Protein AF-A0A7U6Y358-F1 (afdb_monomer_lite)

pLDDT: mean 80.46, std 16.99, range [38.81, 97.94]

Radius of gyration: 21.99 Å; chains: 1; bounding box: 56×36×68 Å

Secondary structure (DSSP, 8-state):
----HHHHHHHHHHHHHHHHHHHHHHHHTT-SPPPSTT-BSSPPTTT-EEEEETT--SSTT-EEEEEETTEEEEEEEEETTTEEEEEEEEEEEEE-TT-SEEEEEE---SS------S-SEEEEEETTEEEEEETTT--EEEEEE-TT----------

Sequence (158 aa):
MTDKRPAILAVVLVALGVFLAVSAKQLAYRYEPDPVGGFTRDVPKNLDGMWGEKGDCSSKSARTLDFMDGGFRWKKGGVSGGRDNYGLVRGLYKYDLGASRVFFKLNETSEDTVSHTEPEYDITIAGDTMVRRHVYDGFSEVFQRCRNQEPKREVPKW

Foldseek 3Di:
DDDCVVVVVVVVVVVVVVVVVVVVVVVVVVPPDQDPDQWAQADPPLQAAKWWAVLDDDDQQIWMWHDARQFIKTWGGDPPPRDIDIDTFGWIWHADDVRQKIFTAGDPPPDDPPPPPGGQWIWGGDPQKIWIAGPPPRDIGIIGHNPPDDGPHDDDDD

Structure (mmCIF, N/CA/C/O backbone):
data_AF-A0A7U6Y358-F1
#
_entry.id   AF-A0A7U6Y358-F1
#
loop_
_atom_site.group_PDB
_atom_site.id
_atom_site.type_symbol
_atom_site.label_atom_id
_atom_site.label_alt_id
_atom_site.label_comp_id
_atom_site.label_asym_id
_atom_site.label_entity_id
_atom_site.label_seq_id
_atom_site.pdbx_PDB_ins_code
_atom_site.Cartn_x
_atom_site.Cartn_y
_atom_site.Cartn_z
_atom_site.occupancy
_atom_site.B_iso_or_equiv
_atom_site.auth_seq_id
_atom_site.auth_comp_id
_atom_site.auth_asym_id
_atom_site.auth_atom_id
_atom_site.pdbx_PDB_model_num
ATOM 1 N N . MET A 1 1 ? 40.391 -15.404 54.470 1.00 58.66 1 MET A N 1
ATOM 2 C CA . MET A 1 1 ? 39.004 -15.585 53.990 1.00 58.66 1 MET A CA 1
ATOM 3 C C . MET A 1 1 ? 38.521 -14.250 53.453 1.00 58.66 1 MET A C 1
ATOM 5 O O . MET A 1 1 ? 38.234 -13.361 54.238 1.00 58.66 1 MET A O 1
ATOM 9 N N . THR A 1 2 ? 38.543 -14.060 52.137 1.00 60.28 2 THR A N 1
ATOM 10 C CA . THR A 1 2 ? 38.065 -12.832 51.487 1.00 60.28 2 THR A CA 1
ATOM 11 C C . THR A 1 2 ? 36.543 -12.876 51.402 1.00 60.28 2 THR A C 1
ATOM 13 O O . THR A 1 2 ? 35.984 -13.819 50.841 1.00 60.28 2 THR A O 1
ATOM 16 N N . ASP A 1 3 ? 35.878 -11.887 51.997 1.00 61.00 3 ASP A N 1
ATOM 17 C CA . ASP A 1 3 ? 34.423 -11.764 51.974 1.00 61.00 3 ASP A CA 1
ATOM 18 C C . ASP A 1 3 ? 33.950 -11.465 50.541 1.00 61.00 3 ASP A C 1
ATOM 20 O O . ASP A 1 3 ? 34.259 -10.422 49.967 1.00 61.00 3 ASP A O 1
ATOM 24 N N . LYS A 1 4 ? 33.246 -12.426 49.930 1.00 69.06 4 LYS A N 1
ATOM 25 C CA . LYS A 1 4 ? 32.747 -12.350 48.544 1.00 69.06 4 LYS A CA 1
ATOM 26 C C . LYS A 1 4 ? 31.371 -11.680 48.437 1.00 69.06 4 LYS A C 1
ATOM 28 O O . LYS A 1 4 ? 30.880 -11.483 47.326 1.00 69.06 4 LYS A O 1
ATOM 33 N N . ARG A 1 5 ? 30.743 -11.317 49.561 1.00 72.38 5 ARG A N 1
ATOM 34 C CA . ARG A 1 5 ? 29.411 -10.690 49.605 1.00 72.38 5 ARG A CA 1
ATOM 35 C C . ARG A 1 5 ? 29.284 -9.387 48.794 1.00 72.38 5 ARG A C 1
ATOM 37 O O . ARG A 1 5 ? 28.279 -9.269 48.093 1.00 72.38 5 ARG A O 1
ATOM 44 N N . PRO A 1 6 ? 30.255 -8.446 48.786 1.00 75.56 6 PRO A N 1
ATOM 45 C CA . PRO A 1 6 ? 30.098 -7.209 48.014 1.00 75.56 6 PRO A CA 1
ATOM 46 C C . PRO A 1 6 ? 30.138 -7.443 46.497 1.00 75.56 6 PRO A C 1
ATOM 48 O O . PRO A 1 6 ? 29.436 -6.764 45.750 1.00 75.56 6 PRO A O 1
ATOM 51 N N . ALA A 1 7 ? 30.895 -8.443 46.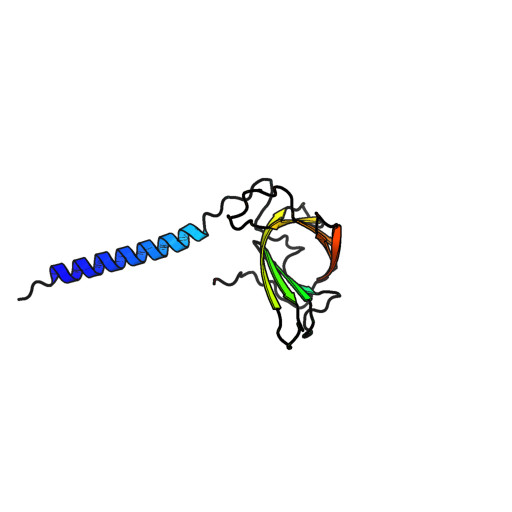033 1.00 72.69 7 ALA A N 1
ATOM 52 C CA . ALA A 1 7 ? 30.984 -8.770 44.611 1.00 72.69 7 ALA A CA 1
ATOM 53 C C . ALA A 1 7 ? 29.668 -9.355 44.068 1.00 72.69 7 ALA A C 1
ATOM 55 O O . ALA A 1 7 ? 29.251 -9.017 42.963 1.00 72.69 7 ALA A O 1
ATOM 56 N N . ILE A 1 8 ? 28.982 -10.188 44.857 1.00 75.50 8 ILE A N 1
ATOM 57 C CA . ILE A 1 8 ? 27.699 -10.790 44.462 1.00 75.50 8 ILE A CA 1
ATOM 58 C C . ILE A 1 8 ? 26.608 -9.717 44.358 1.00 75.50 8 ILE A C 1
ATOM 60 O O . ILE A 1 8 ? 25.854 -9.704 43.387 1.00 75.50 8 ILE A O 1
ATOM 64 N N . LEU A 1 9 ? 26.556 -8.780 45.311 1.00 79.81 9 LEU A N 1
ATOM 65 C CA . LEU A 1 9 ? 25.572 -7.695 45.300 1.00 79.81 9 LEU A CA 1
ATOM 66 C C . LEU A 1 9 ? 25.735 -6.788 44.067 1.00 79.81 9 LEU A C 1
ATOM 68 O O . LEU A 1 9 ? 24.747 -6.444 43.421 1.00 79.81 9 LEU A O 1
ATOM 72 N N . ALA A 1 10 ? 26.978 -6.454 43.705 1.00 78.31 10 ALA A N 1
ATOM 73 C CA . ALA A 1 10 ? 27.267 -5.643 42.525 1.00 78.31 10 ALA A CA 1
ATOM 74 C C . ALA A 1 10 ? 26.805 -6.325 41.225 1.00 78.31 10 ALA A C 1
ATOM 76 O O . ALA A 1 10 ? 26.183 -5.684 40.380 1.00 78.31 10 ALA A O 1
ATOM 77 N N . VAL A 1 11 ? 27.037 -7.635 41.084 1.00 79.56 11 VAL A N 1
ATOM 78 C CA . VAL A 1 11 ? 26.599 -8.403 39.905 1.00 79.56 11 VAL A CA 1
ATOM 79 C C . VAL A 1 11 ? 25.073 -8.441 39.796 1.00 79.56 11 VAL A C 1
ATOM 81 O O . VAL A 1 11 ? 24.536 -8.253 38.704 1.00 79.56 11 VAL A O 1
ATOM 84 N N . VAL A 1 12 ? 24.363 -8.621 40.915 1.00 82.56 12 VAL A N 1
ATOM 85 C CA . VAL A 1 12 ? 22.891 -8.631 40.931 1.00 82.56 12 VAL A CA 1
ATOM 86 C C . VAL A 1 12 ? 22.321 -7.273 40.518 1.00 82.56 12 VAL A C 1
ATOM 88 O O . VAL A 1 12 ? 21.408 -7.225 39.697 1.00 82.56 12 VAL A O 1
ATOM 91 N N . LEU A 1 13 ? 22.876 -6.169 41.025 1.00 83.25 13 LEU A N 1
ATOM 92 C CA . LEU A 1 13 ? 22.411 -4.822 40.679 1.00 83.25 13 LEU A CA 1
ATOM 93 C C . LEU A 1 13 ? 22.642 -4.488 39.199 1.00 83.25 13 LEU A C 1
ATOM 95 O O . LEU A 1 13 ? 21.760 -3.922 38.554 1.00 83.25 13 LEU A O 1
ATOM 99 N N . VAL A 1 14 ? 23.787 -4.890 38.637 1.00 82.31 14 VAL A N 1
ATOM 100 C CA . VAL A 1 14 ? 24.074 -4.716 37.204 1.00 82.31 14 VAL A CA 1
ATOM 101 C C . VAL A 1 14 ? 23.109 -5.541 36.351 1.00 82.31 14 VAL A C 1
ATOM 103 O O . VAL A 1 14 ? 22.535 -5.013 35.400 1.00 82.31 14 VAL A O 1
ATOM 106 N N . ALA A 1 15 ? 22.868 -6.806 36.708 1.00 77.38 15 ALA A N 1
ATOM 107 C CA . ALA A 1 15 ? 21.926 -7.660 35.985 1.00 77.38 15 ALA A CA 1
ATOM 108 C C . ALA A 1 15 ? 20.493 -7.098 36.017 1.00 77.38 15 ALA A C 1
ATOM 110 O O . ALA A 1 15 ? 19.814 -7.087 34.989 1.00 77.38 15 ALA A O 1
ATOM 111 N N . LEU A 1 16 ? 20.054 -6.570 37.165 1.00 81.75 16 LEU A N 1
ATOM 112 C CA . LEU A 1 16 ? 18.736 -5.949 37.309 1.00 81.75 16 LEU A CA 1
ATOM 113 C C . LEU A 1 16 ? 18.612 -4.672 36.462 1.00 81.75 16 LEU A C 1
ATOM 115 O O . LEU A 1 16 ? 17.601 -4.473 35.790 1.00 81.75 16 LEU A O 1
ATOM 119 N N . GLY A 1 17 ? 19.653 -3.832 36.445 1.00 77.38 17 GLY A N 1
ATOM 120 C CA . GLY A 1 17 ? 19.694 -2.618 35.627 1.00 77.38 17 GLY A CA 1
ATOM 121 C C . GLY A 1 17 ? 19.612 -2.915 34.127 1.00 77.38 17 GLY A C 1
ATOM 122 O O . GLY A 1 17 ? 18.845 -2.273 33.409 1.00 77.38 17 GLY A O 1
ATOM 123 N N . VAL A 1 18 ? 20.334 -3.938 33.657 1.00 74.62 18 VAL A N 1
ATOM 124 C CA . VAL A 1 18 ? 20.265 -4.393 32.257 1.00 74.62 18 VAL A CA 1
ATOM 125 C C . VAL A 1 18 ? 18.875 -4.941 31.930 1.00 74.62 18 VAL A C 1
ATOM 127 O O . VAL A 1 18 ? 18.305 -4.578 30.901 1.00 74.62 18 VAL A O 1
ATOM 130 N N . PHE A 1 19 ? 18.291 -5.757 32.810 1.00 72.00 19 PHE A N 1
ATOM 131 C CA . PHE A 1 19 ? 16.954 -6.319 32.605 1.00 72.00 19 PHE A CA 1
ATOM 132 C C . PHE A 1 19 ? 15.872 -5.230 32.508 1.00 72.00 19 PHE A C 1
ATOM 134 O O . PHE A 1 19 ? 15.015 -5.279 31.621 1.00 72.00 19 PHE A O 1
ATOM 141 N N . LEU A 1 20 ? 15.939 -4.207 33.366 1.00 69.75 20 LEU A N 1
ATOM 142 C CA . LEU A 1 20 ? 15.016 -3.069 33.337 1.00 69.75 20 LEU A CA 1
ATOM 143 C C . LEU A 1 20 ? 15.184 -2.222 32.068 1.00 69.75 20 LEU A C 1
ATOM 145 O O . LEU A 1 20 ? 14.187 -1.851 31.452 1.00 69.75 20 LEU A O 1
ATOM 149 N N . ALA A 1 21 ? 16.419 -1.970 31.624 1.00 64.00 21 ALA A N 1
ATOM 150 C CA . ALA A 1 21 ? 16.678 -1.216 30.397 1.00 64.00 21 ALA A CA 1
ATOM 151 C C . ALA A 1 21 ? 16.179 -1.946 29.136 1.00 64.00 21 ALA A C 1
ATOM 153 O O . ALA A 1 21 ? 15.623 -1.319 28.231 1.00 64.00 21 ALA A O 1
ATOM 154 N N . VAL A 1 22 ? 16.334 -3.273 29.078 1.00 60.12 22 VAL A N 1
ATOM 155 C CA . VAL A 1 22 ? 15.810 -4.098 27.976 1.00 60.12 22 VAL A CA 1
ATOM 156 C C . VAL A 1 22 ? 14.278 -4.122 27.993 1.00 60.12 22 VAL A C 1
ATOM 158 O O . VAL A 1 22 ? 13.649 -3.939 26.949 1.00 60.12 22 VAL A O 1
ATOM 161 N N . SER A 1 23 ? 13.672 -4.261 29.174 1.00 60.81 23 SER A N 1
ATOM 162 C CA . SER A 1 23 ? 12.212 -4.280 29.332 1.00 60.81 23 SER A CA 1
ATOM 163 C C . SER A 1 23 ? 11.572 -2.934 28.977 1.00 60.81 23 SER A C 1
ATOM 165 O O . SER A 1 23 ? 10.542 -2.900 28.306 1.00 60.81 23 SER A O 1
ATOM 167 N N . ALA A 1 24 ? 12.203 -1.816 29.348 1.00 58.91 24 ALA A N 1
ATOM 168 C CA . ALA A 1 24 ? 11.722 -0.475 29.016 1.00 58.91 24 ALA A CA 1
ATOM 169 C C . ALA A 1 24 ? 11.704 -0.219 27.499 1.00 58.91 24 ALA A C 1
ATOM 171 O O . ALA A 1 24 ? 10.739 0.342 26.982 1.00 58.91 24 ALA A O 1
ATOM 172 N N . LYS A 1 25 ? 12.723 -0.687 26.764 1.00 51.88 25 LYS A N 1
ATOM 173 C CA . LYS A 1 25 ? 12.755 -0.584 25.294 1.00 51.88 25 LYS A CA 1
ATOM 174 C C . LYS A 1 25 ? 11.670 -1.428 24.622 1.00 51.88 25 LYS A C 1
ATOM 176 O O . LYS A 1 25 ? 11.086 -0.987 23.636 1.00 51.88 25 LYS A O 1
ATOM 181 N N . GLN A 1 26 ? 11.365 -2.609 25.161 1.00 52.09 26 GLN A N 1
ATOM 182 C CA . GLN A 1 26 ? 10.266 -3.439 24.654 1.00 52.09 26 GLN A CA 1
ATOM 183 C C . GLN A 1 26 ? 8.882 -2.849 24.968 1.00 52.09 26 GLN A C 1
ATOM 185 O O . GLN A 1 26 ? 7.970 -2.974 24.153 1.00 52.09 26 GLN A O 1
ATOM 190 N N . LEU A 1 27 ? 8.723 -2.176 26.111 1.00 49.28 27 LEU A N 1
ATOM 191 C CA . LEU A 1 27 ? 7.484 -1.485 26.489 1.00 49.28 27 LEU A CA 1
ATOM 192 C C . LEU A 1 27 ? 7.244 -0.208 25.669 1.00 49.28 27 LEU A C 1
ATOM 194 O O . LEU A 1 27 ? 6.110 0.039 25.268 1.00 49.28 27 LEU A O 1
ATOM 198 N N . ALA A 1 28 ? 8.292 0.563 25.361 1.00 49.03 28 ALA A N 1
ATOM 199 C CA . ALA A 1 28 ? 8.179 1.792 24.570 1.00 49.03 28 ALA A CA 1
ATOM 200 C C . ALA A 1 28 ? 7.685 1.538 23.133 1.00 49.03 28 ALA A C 1
ATOM 202 O O . ALA A 1 28 ? 6.927 2.338 22.596 1.00 49.03 28 ALA A O 1
ATOM 203 N N . TYR A 1 29 ? 8.029 0.392 22.534 1.00 47.22 29 TYR A N 1
ATOM 204 C CA . TYR A 1 29 ? 7.515 -0.002 21.214 1.00 47.22 29 TYR A CA 1
ATOM 205 C C . TYR A 1 29 ? 6.007 -0.314 21.222 1.00 47.22 29 TYR A C 1
ATOM 207 O O . TYR A 1 29 ? 5.364 -0.328 20.177 1.00 47.22 29 TYR A O 1
ATOM 215 N N . ARG A 1 30 ? 5.426 -0.577 22.400 1.00 45.16 30 ARG A N 1
ATOM 216 C CA . ARG A 1 30 ? 4.024 -0.988 22.556 1.00 45.16 30 ARG A CA 1
ATOM 217 C C . ARG A 1 30 ? 3.077 0.159 22.913 1.00 45.16 30 ARG A C 1
ATOM 219 O O . ARG A 1 30 ? 1.882 -0.085 23.017 1.00 45.16 30 ARG A O 1
ATOM 226 N N . TYR A 1 31 ? 3.590 1.375 23.107 1.00 46.94 31 TYR A N 1
ATOM 227 C CA . TYR A 1 31 ? 2.812 2.539 23.551 1.00 46.94 31 TYR A CA 1
ATOM 228 C C . TYR A 1 31 ? 2.738 3.632 22.481 1.00 46.94 31 TYR A C 1
ATOM 230 O O . TYR A 1 31 ? 2.849 4.822 22.753 1.00 46.94 31 TYR A O 1
ATOM 238 N N . GLU A 1 32 ? 2.566 3.227 21.230 1.00 58.78 32 GLU A N 1
ATOM 239 C CA . GLU A 1 32 ? 2.181 4.155 20.178 1.00 58.78 32 GLU A CA 1
ATOM 240 C C . GLU A 1 32 ? 0.644 4.288 20.274 1.00 58.78 32 GLU A C 1
ATOM 242 O O . GLU A 1 32 ? -0.035 3.256 20.200 1.00 58.78 32 GLU A O 1
ATOM 247 N N . PRO A 1 33 ? 0.101 5.495 20.541 1.00 60.78 33 PRO A N 1
ATOM 248 C CA . PRO A 1 33 ? -1.288 5.696 20.962 1.00 60.78 33 PRO A CA 1
ATOM 249 C C . PRO A 1 33 ? -2.280 5.024 20.012 1.00 60.78 33 PRO A C 1
ATOM 251 O O . PRO A 1 33 ? -2.003 4.873 18.818 1.00 60.78 33 PRO A O 1
ATOM 254 N N . ASP A 1 34 ? -3.428 4.604 20.549 1.00 62.38 34 ASP A N 1
ATOM 255 C CA . ASP A 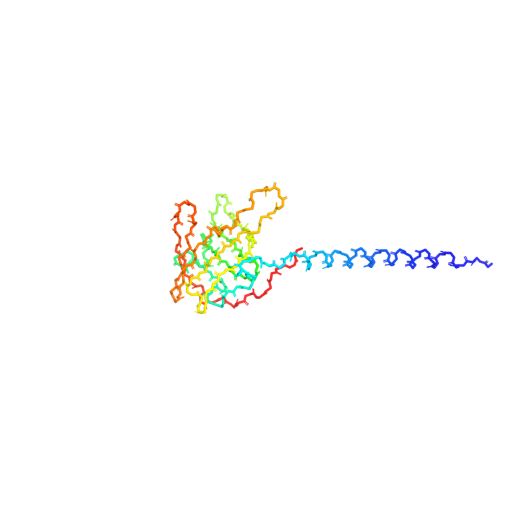1 34 ? -4.472 3.988 19.736 1.00 62.38 34 ASP A CA 1
ATOM 256 C C . ASP A 1 34 ? -4.862 4.920 18.577 1.00 62.38 34 ASP A C 1
ATOM 258 O O . ASP A 1 34 ? -4.974 6.139 18.764 1.00 62.38 34 ASP A O 1
ATOM 262 N N . PRO A 1 35 ? -5.044 4.373 17.365 1.00 65.12 35 PRO A N 1
ATOM 263 C CA . PRO A 1 35 ? -5.323 5.178 16.190 1.00 65.12 35 PRO A CA 1
ATOM 264 C C . PRO A 1 35 ? -6.637 5.957 16.354 1.00 65.12 35 PRO A C 1
ATOM 266 O O . PRO A 1 35 ? -7.697 5.408 16.654 1.00 65.12 35 PRO A O 1
ATOM 269 N N . VAL A 1 36 ? -6.566 7.272 16.155 1.00 70.00 36 VAL A N 1
ATOM 270 C CA . VAL A 1 36 ? -7.704 8.190 16.307 1.00 70.00 36 VAL A CA 1
ATOM 271 C C . VAL A 1 36 ? -8.608 8.127 15.064 1.00 70.00 36 VAL A C 1
ATOM 273 O O . VAL A 1 36 ? -8.127 7.991 13.942 1.00 70.00 36 VAL A O 1
ATOM 276 N N . GLY A 1 37 ? -9.929 8.275 15.226 1.00 74.50 37 GLY A N 1
ATOM 277 C CA . GLY A 1 37 ? -10.834 8.613 14.110 1.00 74.50 37 GLY A CA 1
ATOM 278 C C . GLY A 1 37 ? -11.266 7.461 13.186 1.00 74.50 37 GLY A C 1
ATOM 279 O O . GLY A 1 37 ? -11.591 7.695 12.013 1.00 74.50 37 GLY A O 1
ATOM 280 N N . GLY A 1 38 ? -11.299 6.226 13.699 1.00 85.31 38 GLY A N 1
ATOM 281 C CA . GLY A 1 38 ? -11.711 5.038 12.935 1.00 85.31 38 GLY A CA 1
ATOM 282 C C . GLY A 1 38 ? -10.629 4.502 11.996 1.00 85.31 38 GLY A C 1
ATOM 283 O O . GLY A 1 38 ? -10.941 3.763 11.066 1.00 85.31 38 GLY A O 1
ATOM 284 N N . PHE A 1 39 ? -9.380 4.907 12.222 1.00 91.12 39 PHE A N 1
ATOM 285 C CA . PHE A 1 39 ? -8.213 4.277 11.628 1.00 91.12 39 PHE A CA 1
ATOM 286 C C . PHE A 1 39 ? -7.793 3.050 12.451 1.00 91.12 39 PHE A C 1
ATOM 288 O O . PHE A 1 39 ? -8.064 2.969 13.645 1.00 91.12 39 PHE A O 1
ATOM 295 N N . THR A 1 40 ? -7.121 2.100 11.816 1.00 91.50 40 THR A N 1
ATOM 296 C CA . THR A 1 40 ? -6.565 0.885 12.414 1.00 91.50 40 THR A CA 1
ATOM 297 C C . THR A 1 40 ? -5.170 0.622 11.851 1.00 91.50 40 THR A C 1
ATOM 299 O O . THR A 1 40 ? -4.824 1.106 10.774 1.00 91.50 40 THR A O 1
ATOM 302 N N . ARG A 1 41 ? -4.349 -0.142 12.572 1.00 91.38 41 ARG A N 1
ATOM 303 C CA . ARG A 1 41 ? -3.084 -0.664 12.031 1.00 91.38 41 ARG A CA 1
ATOM 304 C C . ARG A 1 41 ? -3.307 -1.888 11.147 1.00 91.38 41 ARG A C 1
ATOM 306 O O . ARG A 1 41 ? -2.436 -2.192 10.342 1.00 91.38 41 ARG A O 1
ATOM 313 N N . ASP A 1 42 ? -4.447 -2.553 11.278 1.00 93.19 42 ASP A N 1
ATOM 314 C CA . ASP A 1 42 ? -4.717 -3.799 10.570 1.00 93.19 42 ASP A CA 1
ATOM 315 C C . ASP A 1 42 ? -4.879 -3.541 9.069 1.00 93.19 42 ASP A C 1
ATOM 317 O O . ASP A 1 42 ? -5.670 -2.688 8.650 1.00 93.19 42 ASP A O 1
ATOM 321 N N . VAL A 1 43 ? -4.144 -4.285 8.245 1.00 95.00 43 VAL A N 1
ATOM 322 C CA . VAL A 1 43 ? -4.327 -4.238 6.796 1.00 95.00 43 VAL A CA 1
ATOM 323 C C . VAL A 1 43 ? -5.620 -4.978 6.429 1.00 95.00 43 VAL A C 1
ATOM 325 O O . VAL A 1 43 ? -5.875 -6.090 6.907 1.00 95.00 43 VAL A O 1
ATOM 328 N N . PRO A 1 44 ? -6.476 -4.424 5.552 1.00 95.38 44 PRO A N 1
ATOM 329 C CA . PRO A 1 44 ? -7.626 -5.178 5.084 1.00 95.38 44 PRO A CA 1
ATOM 330 C C . PRO A 1 44 ? -7.169 -6.373 4.241 1.00 95.38 44 PRO A C 1
ATOM 332 O O . PRO A 1 44 ? -6.300 -6.245 3.380 1.00 95.38 44 PRO A O 1
ATOM 335 N N . LYS A 1 45 ? -7.817 -7.533 4.416 1.00 93.12 45 LYS A N 1
ATOM 336 C CA . LYS A 1 45 ? -7.468 -8.787 3.710 1.00 93.12 45 LYS A CA 1
ATOM 337 C C . LYS A 1 45 ? -7.384 -8.639 2.186 1.00 93.12 45 LYS A C 1
ATOM 339 O O . LYS A 1 45 ? -6.560 -9.279 1.546 1.00 93.12 45 LYS A O 1
ATOM 344 N N . ASN A 1 46 ? -8.231 -7.787 1.609 1.00 93.19 46 ASN A N 1
ATOM 345 C CA . ASN A 1 46 ? -8.273 -7.540 0.167 1.00 93.19 46 ASN A CA 1
ATOM 346 C C . ASN A 1 46 ? -7.145 -6.627 -0.331 1.00 93.19 46 ASN A C 1
ATOM 348 O O . ASN A 1 46 ? -6.974 -6.515 -1.542 1.00 93.19 46 ASN A O 1
ATOM 352 N N . LEU A 1 47 ? -6.372 -6.012 0.567 1.00 95.75 47 LEU A N 1
ATOM 353 C CA . LEU A 1 47 ? -5.176 -5.219 0.272 1.00 95.75 47 LEU A CA 1
ATOM 354 C C . LEU A 1 47 ? -3.883 -5.946 0.661 1.00 95.75 47 LEU A C 1
ATOM 356 O O . LEU A 1 47 ? -2.869 -5.731 0.008 1.00 95.75 47 LEU A O 1
ATOM 360 N N . ASP A 1 48 ? -3.935 -6.818 1.671 1.00 95.12 48 ASP A N 1
ATOM 361 C CA . ASP A 1 48 ? -2.788 -7.570 2.193 1.00 95.12 48 ASP A CA 1
ATOM 362 C C . ASP A 1 48 ? -1.982 -8.267 1.082 1.00 95.12 48 ASP A C 1
ATOM 364 O O . ASP A 1 48 ? -2.549 -8.903 0.179 1.00 95.12 48 ASP A O 1
ATOM 368 N N . GLY A 1 49 ? -0.658 -8.137 1.160 1.00 94.19 49 GLY A N 1
ATOM 369 C CA . GLY A 1 49 ? 0.311 -8.740 0.253 1.00 94.19 49 GLY A CA 1
ATOM 370 C C . GLY A 1 49 ? 0.857 -7.813 -0.835 1.00 94.19 49 GLY A C 1
ATOM 371 O O . GLY A 1 49 ? 0.752 -6.584 -0.788 1.00 94.19 49 GLY A O 1
ATOM 372 N N . MET A 1 50 ? 1.488 -8.442 -1.829 1.00 95.62 50 MET A N 1
ATOM 373 C CA . MET A 1 50 ? 2.290 -7.764 -2.843 1.00 95.62 50 MET A CA 1
ATOM 374 C C . MET A 1 50 ? 1.492 -7.411 -4.102 1.00 95.62 50 MET A C 1
ATOM 376 O O . MET A 1 50 ? 0.736 -8.217 -4.649 1.00 95.62 50 MET A O 1
ATOM 380 N N . TRP A 1 51 ? 1.755 -6.212 -4.604 1.00 96.62 51 TRP A N 1
ATOM 381 C CA . TRP A 1 51 ? 1.181 -5.614 -5.796 1.00 96.62 51 TRP A CA 1
ATOM 382 C C . TRP A 1 51 ? 2.301 -5.101 -6.694 1.00 96.62 51 TRP A C 1
ATOM 384 O O . TRP A 1 51 ? 3.182 -4.374 -6.236 1.00 96.62 51 TRP A O 1
ATOM 394 N N . GLY A 1 52 ? 2.269 -5.470 -7.969 1.00 96.12 52 GLY A N 1
ATOM 395 C CA . GLY A 1 52 ? 3.248 -5.073 -8.976 1.00 96.12 52 GLY A CA 1
ATOM 396 C C . GLY A 1 52 ? 2.655 -4.089 -9.975 1.00 96.12 52 GLY A C 1
ATOM 397 O O . GLY A 1 52 ? 1.496 -4.212 -10.383 1.00 96.12 52 GLY A O 1
ATOM 398 N N . GLU A 1 53 ? 3.436 -3.100 -10.390 1.00 94.38 53 GLU A N 1
ATOM 399 C CA . GLU A 1 53 ? 3.046 -2.211 -11.481 1.00 94.38 53 GLU A CA 1
ATOM 400 C C . GLU A 1 53 ? 2.840 -3.033 -12.762 1.00 94.38 53 GLU A C 1
ATOM 402 O O . GLU A 1 53 ? 3.711 -3.805 -13.161 1.00 94.38 53 GLU A O 1
ATOM 407 N N . LYS A 1 54 ? 1.659 -2.911 -13.388 1.00 87.75 54 LYS A N 1
ATOM 408 C CA . LYS A 1 54 ? 1.245 -3.737 -14.546 1.00 87.75 54 LYS A CA 1
ATOM 409 C C . LYS A 1 54 ? 1.333 -5.259 -14.300 1.00 87.75 54 LYS A C 1
ATOM 411 O O . LYS A 1 54 ? 1.464 -6.021 -15.252 1.00 87.75 54 LYS A O 1
ATOM 416 N N . GLY A 1 55 ? 1.292 -5.690 -13.036 1.00 88.56 55 GLY A N 1
ATOM 417 C CA . GLY A 1 55 ? 1.408 -7.100 -12.646 1.00 88.56 55 GLY A CA 1
ATOM 418 C C . GLY A 1 55 ? 2.828 -7.655 -12.651 1.00 88.56 55 GLY A C 1
ATOM 419 O O . GLY A 1 55 ? 3.013 -8.844 -12.401 1.00 88.56 55 GLY A O 1
ATOM 420 N N . ASP A 1 56 ? 3.839 -6.820 -12.894 1.00 90.69 56 ASP A N 1
ATOM 421 C CA . ASP A 1 56 ? 5.230 -7.239 -12.807 1.00 90.69 56 ASP A CA 1
ATOM 422 C C . ASP A 1 56 ? 5.724 -7.196 -11.358 1.00 90.69 56 ASP A C 1
ATOM 424 O O . ASP A 1 56 ? 5.869 -6.136 -10.747 1.00 90.69 56 ASP A O 1
ATOM 428 N N . CYS A 1 57 ? 5.985 -8.382 -10.813 1.00 90.00 57 CYS A N 1
ATOM 429 C CA . CYS A 1 57 ? 6.389 -8.576 -9.423 1.00 90.00 57 CYS A CA 1
ATOM 430 C C . CYS A 1 57 ? 7.827 -9.087 -9.279 1.00 90.00 57 CYS A C 1
ATOM 432 O O . CYS A 1 57 ? 8.353 -9.147 -8.169 1.00 90.00 57 CYS A O 1
ATOM 434 N N . SER A 1 58 ? 8.454 -9.512 -10.377 1.00 87.50 58 SER A N 1
ATOM 435 C CA . SER A 1 58 ? 9.701 -10.285 -10.335 1.00 87.50 58 SER A CA 1
ATOM 436 C C . SER A 1 58 ? 10.811 -9.716 -11.201 1.00 87.50 58 SER A C 1
A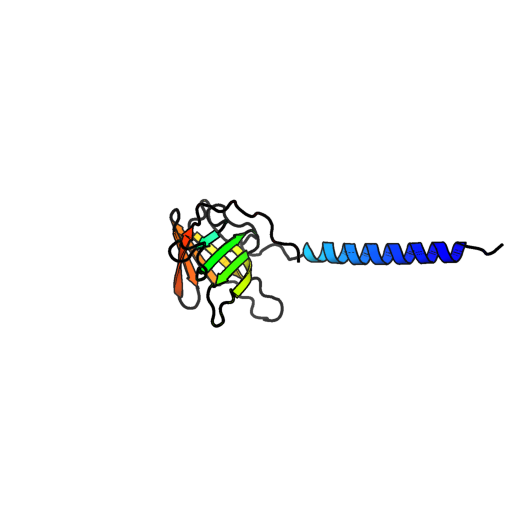TOM 438 O O . SER A 1 58 ? 11.965 -10.109 -11.018 1.00 87.50 58 SER A O 1
ATOM 440 N N . SER A 1 59 ? 10.513 -8.827 -12.154 1.00 85.62 59 SER A N 1
ATOM 441 C CA . SER A 1 59 ? 11.577 -8.258 -12.974 1.00 85.62 59 SER A CA 1
ATOM 442 C C . SER A 1 59 ? 12.538 -7.408 -12.138 1.00 85.62 59 SER A C 1
ATOM 444 O O . SER A 1 59 ? 12.210 -6.878 -11.072 1.00 85.62 59 SER A O 1
ATOM 446 N N . LYS A 1 60 ? 13.758 -7.236 -12.652 1.00 83.44 60 LYS A N 1
ATOM 447 C CA . LYS A 1 60 ? 14.760 -6.354 -12.036 1.00 83.44 60 LYS A CA 1
ATOM 448 C C . LYS A 1 60 ? 14.334 -4.886 -12.026 1.00 83.44 60 LYS A C 1
ATOM 450 O O . LYS A 1 60 ? 14.866 -4.122 -11.239 1.00 83.44 60 LYS A O 1
ATOM 455 N N . SER A 1 61 ? 13.402 -4.495 -12.891 1.00 86.12 61 SER A N 1
ATOM 456 C CA . SER A 1 61 ? 12.829 -3.149 -12.965 1.00 86.12 61 SER A CA 1
ATOM 457 C C . SER A 1 61 ? 11.469 -3.041 -12.275 1.00 86.12 61 SER A C 1
ATOM 459 O O . SER A 1 61 ? 10.849 -1.982 -12.330 1.00 86.12 61 SER A O 1
ATOM 461 N N . ALA A 1 62 ? 10.988 -4.119 -11.648 1.00 89.19 62 ALA A N 1
ATOM 462 C CA . ALA A 1 62 ? 9.656 -4.158 -11.072 1.00 89.19 62 ALA A CA 1
ATOM 463 C C . ALA A 1 62 ? 9.509 -3.092 -9.983 1.00 89.19 62 ALA A C 1
ATOM 465 O O . ALA A 1 62 ? 10.370 -2.932 -9.104 1.00 89.19 62 ALA A O 1
ATOM 466 N N . ARG A 1 63 ? 8.388 -2.374 -10.044 1.00 94.25 63 ARG A N 1
ATOM 467 C CA . ARG A 1 63 ? 7.942 -1.492 -8.975 1.00 94.25 63 ARG A CA 1
ATOM 468 C C . ARG A 1 63 ? 6.834 -2.196 -8.217 1.00 94.25 63 ARG A C 1
ATOM 470 O O . ARG A 1 63 ? 5.792 -2.500 -8.794 1.00 94.25 63 ARG A O 1
ATOM 477 N N . THR A 1 64 ? 7.069 -2.461 -6.938 1.00 95.31 64 THR A N 1
ATOM 478 C CA . THR A 1 64 ? 6.141 -3.239 -6.116 1.00 95.31 64 THR A CA 1
ATOM 479 C C . THR A 1 64 ? 5.792 -2.513 -4.829 1.00 95.31 64 THR A C 1
ATOM 481 O O . THR A 1 64 ? 6.627 -1.809 -4.255 1.00 95.31 64 THR A O 1
ATOM 484 N N . LEU A 1 65 ? 4.570 -2.736 -4.363 1.00 96.56 65 LEU A N 1
ATOM 485 C CA . LEU A 1 65 ? 4.075 -2.353 -3.047 1.00 96.56 65 LEU A CA 1
ATOM 486 C C . LEU A 1 65 ? 3.659 -3.622 -2.315 1.00 96.56 65 LEU A C 1
ATOM 488 O O . LEU A 1 65 ? 2.965 -4.452 -2.886 1.00 96.56 65 LEU A O 1
ATOM 492 N N . ASP A 1 66 ? 4.084 -3.786 -1.077 1.00 96.00 66 ASP A N 1
ATOM 493 C CA . ASP A 1 66 ? 3.760 -4.949 -0.257 1.00 96.00 66 ASP A CA 1
ATOM 494 C C . ASP A 1 66 ? 3.129 -4.456 1.041 1.00 96.00 66 ASP A C 1
ATOM 496 O O . ASP A 1 66 ? 3.825 -3.879 1.879 1.00 96.00 66 ASP A O 1
ATOM 500 N N . PHE A 1 67 ? 1.806 -4.581 1.139 1.00 96.19 67 PHE A N 1
ATOM 501 C CA . PHE A 1 67 ? 1.005 -4.060 2.246 1.00 96.19 67 PHE A CA 1
ATOM 502 C C . PHE A 1 67 ? 0.937 -5.075 3.385 1.00 96.19 67 PHE A C 1
ATOM 504 O O . PHE A 1 67 ? 0.770 -6.266 3.143 1.00 96.19 67 PHE A O 1
ATOM 511 N N . MET A 1 68 ? 1.058 -4.584 4.617 1.00 95.12 68 MET A N 1
ATOM 512 C CA . MET A 1 68 ? 1.017 -5.359 5.857 1.00 95.12 68 MET A CA 1
ATOM 513 C C . MET A 1 68 ? 0.475 -4.495 6.997 1.00 95.12 68 MET A C 1
ATOM 515 O O . MET A 1 68 ? 0.268 -3.292 6.838 1.00 95.12 68 MET A O 1
ATOM 519 N N . ASP A 1 69 ? 0.275 -5.088 8.168 1.00 94.00 69 ASP A N 1
ATOM 520 C CA . ASP A 1 69 ? -0.150 -4.323 9.337 1.00 94.00 69 ASP A CA 1
ATOM 521 C C . ASP A 1 69 ? 0.834 -3.177 9.638 1.00 94.00 69 ASP A C 1
ATOM 523 O O . ASP A 1 69 ? 2.055 -3.355 9.692 1.00 94.00 69 ASP A O 1
ATOM 527 N N . GLY A 1 70 ? 0.286 -1.978 9.820 1.00 91.75 70 GLY A N 1
ATOM 528 C CA . GLY A 1 70 ? 1.027 -0.757 10.121 1.00 91.75 70 GLY A CA 1
ATOM 529 C C . GLY A 1 70 ? 1.735 -0.101 8.931 1.00 91.75 70 GLY A C 1
ATOM 530 O O . GLY A 1 70 ? 2.510 0.834 9.154 1.00 91.75 70 GLY A O 1
ATOM 531 N N . GLY A 1 71 ? 1.516 -0.548 7.685 1.00 94.62 71 GLY A N 1
ATOM 532 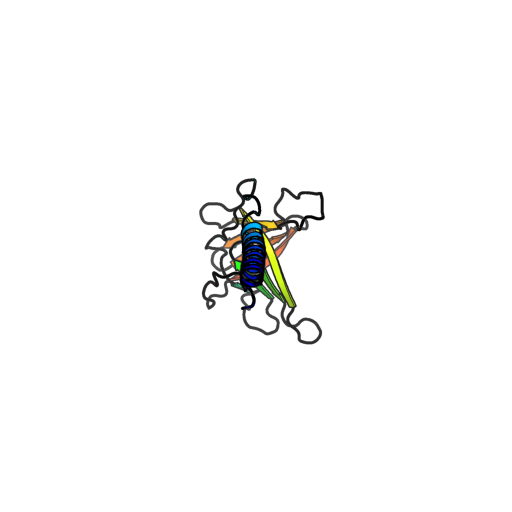C CA . GLY A 1 71 ? 2.053 0.141 6.511 1.00 94.62 71 GLY A CA 1
ATOM 533 C C . GLY A 1 71 ? 2.394 -0.735 5.306 1.00 94.62 71 GLY A C 1
ATOM 534 O O . GLY A 1 71 ? 1.880 -1.829 5.101 1.00 94.62 71 GLY A O 1
ATOM 535 N N . PHE A 1 72 ? 3.287 -0.249 4.451 1.00 95.50 72 PHE A N 1
ATOM 536 C CA . PHE A 1 72 ? 3.717 -1.013 3.283 1.00 95.50 72 PHE A CA 1
ATOM 537 C C . PHE A 1 72 ? 5.201 -0.844 2.990 1.00 95.50 72 PHE A C 1
ATOM 539 O O . PHE A 1 72 ? 5.808 0.204 3.222 1.00 95.50 72 PHE A O 1
ATOM 546 N N . ARG A 1 73 ? 5.796 -1.894 2.431 1.00 94.94 73 ARG A N 1
ATOM 547 C CA . ARG A 1 73 ? 7.124 -1.839 1.822 1.00 94.94 73 ARG A CA 1
ATOM 548 C C . ARG A 1 73 ? 6.975 -1.441 0.366 1.00 94.94 73 ARG A C 1
ATOM 550 O O . ARG A 1 73 ? 6.059 -1.900 -0.312 1.00 94.94 73 ARG A O 1
ATOM 557 N N . TRP A 1 74 ? 7.895 -0.636 -0.139 1.00 94.44 74 TRP A N 1
ATOM 558 C CA . TRP A 1 74 ? 7.987 -0.371 -1.567 1.00 94.44 74 TRP A CA 1
ATOM 559 C C . TRP A 1 74 ? 9.355 -0.770 -2.092 1.00 94.44 74 TRP A C 1
ATOM 561 O O . TRP A 1 74 ? 10.365 -0.672 -1.395 1.00 94.44 74 TRP A O 1
ATOM 571 N N . LYS A 1 75 ? 9.371 -1.209 -3.345 1.00 92.81 75 LYS A N 1
ATOM 572 C CA . LYS A 1 75 ? 10.579 -1.446 -4.126 1.00 92.81 75 LYS A CA 1
ATOM 573 C C . LYS A 1 75 ? 10.438 -0.727 -5.457 1.00 92.81 75 LYS A C 1
ATOM 575 O O . LYS A 1 75 ? 9.385 -0.782 -6.087 1.00 92.81 75 LYS A O 1
ATOM 580 N N . LYS A 1 76 ? 11.518 -0.095 -5.905 1.00 90.31 76 LYS A N 1
ATOM 581 C CA . LYS A 1 76 ? 11.688 0.393 -7.273 1.00 90.31 76 LYS A CA 1
ATOM 582 C C . LYS A 1 76 ? 12.959 -0.230 -7.832 1.00 90.31 76 LYS A C 1
ATOM 584 O O . LYS A 1 76 ? 14.060 0.131 -7.418 1.00 90.31 76 LYS A O 1
ATOM 589 N N . GLY A 1 77 ? 12.790 -1.207 -8.714 1.00 83.56 77 GLY A N 1
ATOM 590 C CA . GLY A 1 77 ? 13.902 -1.881 -9.368 1.00 83.56 77 GLY A CA 1
ATOM 591 C C . GLY A 1 77 ? 14.589 -1.018 -10.429 1.00 83.56 77 GLY A C 1
ATOM 592 O O . GLY A 1 77 ? 13.993 -0.081 -10.966 1.00 83.56 77 GLY A O 1
ATOM 593 N N . GLY A 1 78 ? 15.841 -1.347 -10.749 1.00 75.75 78 GLY A N 1
ATOM 594 C CA . GLY A 1 78 ? 16.539 -0.795 -11.916 1.00 75.75 78 GLY A CA 1
ATOM 595 C C . GLY A 1 78 ? 16.862 0.702 -11.842 1.00 75.75 78 GLY A C 1
ATOM 596 O O . GLY A 1 78 ? 16.933 1.362 -12.878 1.00 75.75 78 GLY A O 1
ATOM 597 N N . VAL A 1 79 ? 17.054 1.256 -10.641 1.00 71.56 79 VAL A N 1
ATOM 598 C CA . VAL A 1 79 ? 17.447 2.664 -10.481 1.00 71.56 79 VAL A CA 1
ATOM 599 C C . VAL A 1 79 ? 18.913 2.843 -10.909 1.00 71.56 79 VAL A C 1
ATOM 601 O O . VAL A 1 79 ? 19.725 1.927 -10.752 1.00 71.56 79 VAL A O 1
ATOM 604 N N . SER A 1 80 ? 19.240 4.000 -11.508 1.00 55.69 80 SER A N 1
ATOM 605 C CA . SER A 1 80 ? 20.550 4.328 -12.100 1.00 55.69 80 SER A CA 1
ATOM 606 C C . SER A 1 80 ? 21.730 3.756 -11.307 1.00 55.69 80 SER A C 1
ATOM 608 O O . SER A 1 80 ? 21.932 4.089 -10.140 1.00 55.69 80 SER A O 1
ATOM 610 N N . GLY A 1 81 ? 22.506 2.881 -11.954 1.00 67.62 81 GLY A N 1
ATOM 611 C CA . GLY A 1 81 ? 23.604 2.134 -11.328 1.00 67.62 81 GLY A CA 1
ATOM 612 C C . GLY A 1 81 ? 23.280 0.679 -10.967 1.00 67.62 81 GLY A C 1
ATOM 613 O O . GLY A 1 81 ? 24.099 0.029 -10.325 1.00 67.62 81 GLY A O 1
ATOM 614 N N . GLY A 1 82 ? 22.115 0.154 -11.370 1.00 65.81 82 GLY A N 1
ATOM 615 C CA . GLY A 1 82 ? 21.785 -1.274 -11.264 1.00 65.81 82 GLY A CA 1
ATOM 616 C C . GLY A 1 82 ? 21.433 -1.749 -9.853 1.00 65.81 82 GLY A C 1
ATOM 617 O O . GLY A 1 82 ? 21.452 -2.951 -9.597 1.00 65.81 82 GLY A O 1
ATOM 618 N N . ARG A 1 83 ? 21.127 -0.820 -8.940 1.00 76.25 83 ARG A N 1
ATOM 619 C CA . ARG A 1 83 ? 20.708 -1.125 -7.568 1.00 76.25 83 ARG A CA 1
ATOM 620 C C . ARG A 1 83 ? 19.203 -0.939 -7.420 1.00 76.25 83 ARG A C 1
ATOM 622 O O . ARG A 1 83 ? 18.624 0.003 -7.960 1.00 76.25 83 ARG A O 1
ATOM 629 N N . ASP A 1 84 ? 18.590 -1.846 -6.673 1.00 82.56 84 ASP A N 1
ATOM 630 C CA . ASP A 1 84 ? 17.188 -1.745 -6.291 1.00 82.56 84 ASP A CA 1
ATOM 631 C C . ASP A 1 84 ? 17.054 -0.753 -5.131 1.00 82.56 84 ASP A C 1
ATOM 633 O O . ASP A 1 84 ? 17.784 -0.848 -4.143 1.00 82.56 84 ASP A O 1
ATOM 637 N N . ASN A 1 85 ? 16.102 0.175 -5.234 1.00 87.50 85 ASN A N 1
ATOM 638 C CA . ASN A 1 85 ? 15.724 1.035 -4.117 1.00 87.50 85 ASN A CA 1
ATOM 639 C C . ASN A 1 85 ? 14.549 0.412 -3.373 1.00 87.50 85 ASN A C 1
ATOM 641 O O . ASN A 1 85 ? 13.612 -0.096 -3.993 1.00 87.50 85 ASN A O 1
ATOM 645 N N . TYR A 1 86 ? 14.587 0.486 -2.049 1.00 90.62 86 TYR A N 1
ATOM 646 C CA . TYR A 1 86 ? 13.535 -0.012 -1.180 1.00 90.62 86 TYR A CA 1
ATOM 647 C C . TYR A 1 86 ? 13.273 0.966 -0.041 1.00 90.62 86 TYR A C 1
ATOM 649 O O . TYR A 1 86 ? 14.146 1.741 0.348 1.00 90.62 86 TYR A O 1
ATOM 657 N N . GLY A 1 87 ? 12.073 0.899 0.518 1.00 90.44 87 GLY A N 1
ATOM 658 C CA . GLY A 1 87 ? 11.727 1.644 1.716 1.00 90.44 87 GLY A CA 1
ATOM 659 C C . GLY A 1 87 ? 10.532 1.043 2.436 1.00 90.44 87 GLY A C 1
ATOM 660 O O . GLY A 1 87 ? 9.823 0.183 1.907 1.00 90.44 87 GLY A O 1
ATOM 661 N N . LEU A 1 88 ? 10.333 1.501 3.666 1.00 91.62 88 LEU A N 1
ATOM 662 C CA . LEU A 1 88 ? 9.184 1.176 4.497 1.00 91.62 88 LEU A CA 1
ATOM 663 C C . LEU A 1 88 ? 8.398 2.458 4.736 1.00 91.62 88 LEU A C 1
ATOM 665 O O . LEU A 1 88 ? 8.968 3.467 5.145 1.00 91.62 88 LEU A O 1
ATOM 669 N N . VAL A 1 89 ? 7.098 2.394 4.499 1.00 92.31 89 VAL A N 1
ATOM 670 C CA . VAL A 1 89 ? 6.155 3.464 4.798 1.00 92.31 89 VAL A CA 1
ATOM 671 C C . VAL A 1 89 ? 5.286 2.983 5.943 1.00 92.31 89 VAL A C 1
ATOM 673 O O . VAL A 1 89 ? 4.643 1.944 5.820 1.00 92.31 89 VAL A O 1
ATOM 676 N N . ARG A 1 90 ? 5.294 3.715 7.058 1.00 91.25 90 ARG A N 1
ATOM 677 C CA . ARG A 1 90 ? 4.467 3.416 8.231 1.00 91.25 90 ARG A CA 1
ATOM 678 C C . ARG A 1 90 ? 3.212 4.265 8.217 1.00 91.25 90 ARG A C 1
ATOM 680 O O . ARG A 1 90 ? 3.268 5.435 7.840 1.00 91.25 90 ARG A O 1
ATOM 687 N N . GLY A 1 91 ? 2.105 3.683 8.647 1.00 91.56 91 GLY A N 1
ATOM 688 C CA . GLY A 1 91 ? 0.835 4.379 8.658 1.00 91.56 91 GLY A CA 1
ATOM 689 C C . GLY A 1 91 ? -0.322 3.555 9.191 1.00 91.56 91 GLY A C 1
ATOM 690 O O . GLY A 1 91 ? -0.145 2.491 9.784 1.00 91.56 91 GLY A O 1
ATOM 691 N N . LEU A 1 92 ? -1.517 4.079 8.959 1.00 92.75 92 LEU A N 1
ATOM 692 C CA . LEU A 1 92 ? -2.789 3.571 9.436 1.00 92.75 92 LEU A CA 1
ATOM 693 C C . LEU A 1 92 ? -3.781 3.455 8.277 1.00 92.75 92 LEU A C 1
ATOM 695 O O . LEU A 1 92 ? -3.741 4.224 7.320 1.00 92.75 92 LEU A O 1
ATOM 699 N N . TYR A 1 93 ? -4.719 2.527 8.401 1.00 94.81 93 TYR A N 1
ATOM 700 C CA . TYR A 1 93 ? -5.758 2.242 7.421 1.00 94.81 93 TYR A CA 1
ATOM 701 C C . TYR A 1 93 ? -7.131 2.636 7.944 1.00 94.81 93 TYR A C 1
ATOM 703 O O . TYR A 1 93 ? -7.419 2.482 9.124 1.00 94.81 93 TYR A O 1
ATOM 711 N N . LYS A 1 94 ? -8.023 3.069 7.061 1.00 95.12 94 LYS A N 1
ATOM 712 C CA . LYS A 1 94 ? -9.454 3.213 7.341 1.00 95.12 94 LYS A CA 1
ATOM 713 C C . LYS A 1 94 ? -10.245 2.688 6.154 1.00 95.12 94 LYS A C 1
ATOM 715 O O . LYS A 1 94 ? -10.024 3.126 5.031 1.00 95.12 94 LYS A O 1
ATOM 720 N N . TYR A 1 95 ? -11.148 1.746 6.387 1.00 95.56 95 TYR A N 1
ATOM 721 C CA . TYR A 1 95 ? -11.877 1.050 5.325 1.00 95.56 95 TYR A CA 1
ATOM 722 C C . TYR A 1 95 ? -13.243 0.557 5.809 1.00 95.56 95 TYR A C 1
ATOM 724 O O . TYR A 1 95 ? -13.498 0.464 7.010 1.00 95.56 95 TYR A O 1
ATOM 732 N N . ASP A 1 96 ? -14.124 0.260 4.859 1.00 88.25 96 ASP A N 1
ATOM 733 C CA . ASP A 1 96 ? -15.458 -0.289 5.084 1.00 88.25 96 ASP A CA 1
ATOM 734 C C . ASP A 1 96 ? -15.481 -1.829 5.062 1.00 88.25 96 ASP A C 1
ATOM 736 O O . ASP A 1 96 ? -14.485 -2.508 4.791 1.00 88.25 96 ASP A O 1
ATOM 740 N N . LEU A 1 97 ? -16.646 -2.407 5.368 1.00 80.94 97 LEU A N 1
ATOM 741 C CA . LEU A 1 97 ? -16.879 -3.846 5.246 1.00 80.94 97 LEU A CA 1
ATOM 742 C C . LEU A 1 97 ? -16.720 -4.270 3.779 1.00 80.94 97 LEU A C 1
ATOM 744 O O . LEU A 1 97 ? -17.495 -3.867 2.920 1.00 80.94 97 LEU A O 1
ATOM 748 N N . GLY A 1 98 ? -15.716 -5.105 3.505 1.00 83.50 98 GLY A N 1
ATOM 749 C CA . GLY A 1 98 ? -15.347 -5.532 2.150 1.00 83.50 98 GLY A CA 1
ATOM 750 C C . GLY A 1 98 ? -14.106 -4.825 1.602 1.00 83.50 98 GLY A C 1
ATOM 751 O O . GLY A 1 98 ? -13.464 -5.365 0.703 1.00 83.50 98 GLY A O 1
ATOM 752 N N . ALA A 1 99 ? -13.717 -3.689 2.191 1.00 89.44 99 ALA A N 1
ATOM 753 C CA . ALA A 1 99 ? -12.474 -2.974 1.921 1.00 89.44 99 ALA A CA 1
ATOM 754 C C . ALA A 1 99 ? -12.189 -2.749 0.425 1.00 89.44 99 ALA A C 1
ATOM 756 O O . ALA A 1 99 ? -11.046 -2.844 -0.022 1.00 89.44 99 ALA A O 1
ATOM 757 N N . SER A 1 100 ? -13.233 -2.462 -0.362 1.00 94.12 100 SER A N 1
ATOM 758 C CA . SER A 1 100 ? -13.072 -2.044 -1.761 1.00 94.12 100 SER A CA 1
ATOM 759 C C . SER A 1 100 ? -12.472 -0.645 -1.865 1.00 94.12 100 SER A C 1
ATOM 761 O O . SER A 1 100 ? -11.893 -0.305 -2.893 1.00 94.12 100 SER A O 1
ATOM 763 N N . ARG A 1 101 ? -12.598 0.160 -0.804 1.00 96.38 101 ARG A N 1
ATOM 764 C CA . ARG A 1 101 ? -11.969 1.472 -0.674 1.00 96.38 101 ARG A CA 1
ATOM 765 C C . ARG A 1 101 ? -11.255 1.570 0.671 1.00 96.38 101 ARG A C 1
ATOM 767 O O . ARG A 1 101 ? -11.832 1.267 1.712 1.00 96.38 101 ARG A O 1
ATOM 774 N N . VAL A 1 102 ? -9.998 1.991 0.640 1.00 97.06 102 VAL A N 1
ATOM 775 C CA . VAL A 1 102 ? -9.109 2.071 1.798 1.00 97.06 102 VAL A CA 1
ATOM 776 C C . VAL A 1 102 ? -8.431 3.430 1.795 1.00 97.06 102 VAL A C 1
ATOM 778 O O . VAL A 1 102 ? -7.743 3.792 0.847 1.00 97.06 102 VAL A O 1
ATOM 781 N N . PHE A 1 103 ? -8.585 4.172 2.880 1.00 96.44 103 PHE A N 1
ATOM 782 C CA . PHE A 1 103 ? -7.817 5.377 3.138 1.00 96.44 103 PHE A CA 1
ATOM 783 C C . PHE A 1 103 ? -6.560 5.004 3.913 1.00 96.44 103 PHE A C 1
ATOM 785 O O . PHE A 1 103 ? -6.647 4.303 4.923 1.00 96.44 103 PHE A O 1
ATOM 792 N N . PHE A 1 104 ? -5.405 5.465 3.449 1.00 95.50 104 PHE A N 1
ATOM 793 C CA . PHE A 1 104 ? -4.136 5.267 4.134 1.00 95.50 104 PHE A CA 1
ATOM 794 C C . PHE A 1 104 ? -3.604 6.602 4.630 1.00 95.50 104 PHE A C 1
ATOM 796 O O . PHE A 1 104 ? -3.529 7.560 3.860 1.00 95.50 104 PHE A O 1
ATOM 803 N N . LYS A 1 105 ? -3.248 6.622 5.912 1.00 92.62 105 LYS A N 1
ATOM 804 C CA . LYS A 1 105 ? -2.680 7.763 6.612 1.00 92.62 105 LYS A CA 1
ATOM 805 C C . LYS A 1 105 ? -1.232 7.474 7.021 1.00 92.62 105 LYS A C 1
ATOM 807 O O . LYS A 1 105 ? -0.995 6.421 7.601 1.00 92.62 105 LYS A O 1
ATOM 812 N N . LEU A 1 106 ? -0.280 8.367 6.784 1.00 90.25 106 LEU A N 1
ATOM 813 C CA . 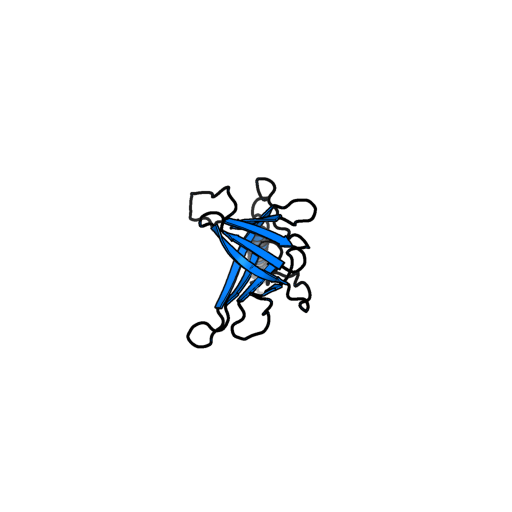LEU A 1 106 ? 1.108 8.239 7.217 1.00 90.25 106 LEU A CA 1
ATOM 814 C C . LEU A 1 106 ? 1.225 8.472 8.725 1.00 90.25 106 LEU A C 1
ATOM 816 O O . LEU A 1 106 ? 0.564 9.336 9.301 1.00 90.25 106 LEU A O 1
ATOM 820 N N . ASN A 1 107 ? 2.103 7.706 9.374 1.00 83.25 107 ASN A N 1
ATOM 821 C CA . ASN A 1 107 ? 2.529 8.045 10.727 1.00 83.25 107 ASN A CA 1
ATOM 822 C C . ASN A 1 107 ? 3.537 9.190 10.628 1.00 83.25 107 ASN A C 1
ATOM 824 O O . ASN A 1 107 ? 4.667 8.984 10.181 1.00 83.25 107 ASN A O 1
ATOM 828 N N . GLU A 1 108 ? 3.138 10.382 11.058 1.00 68.69 108 GLU A N 1
ATOM 829 C CA . GLU A 1 108 ? 4.047 11.515 11.208 1.00 68.69 108 GLU A CA 1
ATOM 830 C C . GLU A 1 108 ? 5.121 11.170 12.243 1.00 68.69 108 GLU A C 1
ATOM 832 O O . GLU A 1 108 ? 4.842 10.911 13.417 1.00 68.69 108 GLU A O 1
ATOM 837 N N . THR A 1 109 ? 6.380 11.152 11.813 1.00 59.56 109 THR A N 1
ATOM 838 C CA . THR A 1 109 ? 7.523 11.024 12.715 1.00 59.56 109 THR A CA 1
ATOM 839 C C . THR A 1 109 ? 7.775 12.370 13.387 1.00 59.56 109 THR A C 1
ATOM 841 O O . THR A 1 109 ? 8.640 13.113 12.954 1.00 59.56 109 THR A O 1
ATOM 844 N N . SER A 1 110 ? 6.963 12.690 14.395 1.00 48.50 110 SER A N 1
ATOM 845 C CA . SER A 1 110 ? 7.192 13.600 15.536 1.00 48.50 110 SER A CA 1
ATOM 846 C C . SER A 1 110 ? 7.865 14.982 15.371 1.00 48.50 110 SER A C 1
ATOM 848 O O . SER A 1 110 ? 8.064 15.630 16.394 1.00 48.50 110 SER A O 1
ATOM 850 N N . GLU A 1 111 ? 8.207 15.476 14.179 1.00 48.62 111 GLU A N 1
ATOM 851 C CA . GLU A 1 111 ? 8.874 16.784 14.016 1.00 48.62 111 GLU A CA 1
ATOM 852 C C . GLU A 1 111 ? 8.028 17.845 13.301 1.00 48.62 111 GLU A C 1
ATOM 854 O O . GLU A 1 111 ? 8.250 19.033 13.535 1.00 48.62 111 GLU A O 1
ATOM 859 N N . ASP A 1 112 ? 7.002 17.459 12.538 1.00 47.03 112 ASP A N 1
ATOM 860 C CA . ASP A 1 112 ? 6.059 18.417 11.959 1.00 47.03 112 ASP A CA 1
ATOM 861 C C . ASP A 1 112 ? 4.824 18.571 12.852 1.00 47.03 112 ASP A C 1
ATOM 863 O O . ASP A 1 112 ? 4.075 17.638 13.121 1.00 47.03 112 ASP A O 1
ATOM 867 N N . THR A 1 113 ? 4.622 19.792 13.344 1.00 45.66 113 THR A N 1
ATOM 868 C CA . THR A 1 113 ? 3.513 20.183 14.231 1.00 45.66 113 THR A CA 1
ATOM 869 C C . THR A 1 113 ? 2.174 20.325 13.507 1.00 45.66 113 THR A C 1
ATOM 871 O O . THR A 1 113 ? 1.160 20.647 14.132 1.00 45.66 113 THR A O 1
ATOM 874 N N . VAL A 1 114 ? 2.141 20.077 12.198 1.00 52.44 114 VAL A N 1
ATOM 875 C CA . VAL A 1 114 ? 0.914 20.085 11.408 1.00 52.44 114 VAL A CA 1
ATOM 876 C C . VAL A 1 114 ? 0.404 18.659 11.350 1.00 52.44 114 VAL A C 1
ATOM 878 O O . VAL A 1 114 ? 0.759 17.914 10.450 1.00 52.44 114 VAL A O 1
ATOM 881 N N . SER A 1 115 ? -0.431 18.287 12.322 1.00 55.44 115 SER A N 1
ATOM 882 C CA . SER A 1 115 ? -1.130 17.009 12.253 1.00 55.44 115 SER A CA 1
ATOM 883 C C . SER A 1 115 ? -2.069 17.016 11.052 1.00 55.44 115 SER A C 1
ATOM 885 O O . SER A 1 115 ? -3.155 17.607 11.095 1.00 55.44 115 SER A O 1
ATOM 887 N N . HIS A 1 116 ? -1.667 16.351 9.974 1.00 61.94 116 HIS A N 1
ATOM 888 C CA . HIS A 1 116 ? -2.546 16.045 8.865 1.00 61.94 116 HIS A CA 1
ATOM 889 C C . HIS A 1 116 ? -3.566 15.038 9.387 1.00 61.94 116 HIS A C 1
ATOM 891 O O . HIS A 1 116 ? -3.289 13.867 9.635 1.00 61.94 116 HIS A O 1
ATOM 897 N N . THR A 1 117 ? -4.777 15.512 9.668 1.00 71.69 117 THR A N 1
ATOM 898 C CA . THR A 1 117 ? -5.888 14.642 10.090 1.00 71.69 117 THR A CA 1
ATOM 899 C C . THR A 1 117 ? -6.451 13.827 8.925 1.00 71.69 117 THR A C 1
ATOM 901 O O . THR A 1 117 ? -7.130 12.824 9.147 1.00 71.69 117 THR A O 1
ATOM 904 N N . GLU A 1 118 ? -6.126 14.231 7.700 1.00 85.69 118 GLU A N 1
ATOM 905 C CA . GLU A 1 118 ? -6.577 13.638 6.450 1.00 85.69 118 GLU A CA 1
ATOM 906 C C . GLU A 1 118 ? -5.657 12.492 5.992 1.00 85.69 118 GLU A C 1
ATOM 908 O O . GLU A 1 118 ? -4.478 12.475 6.337 1.00 85.69 118 GLU A O 1
ATOM 913 N N . PRO A 1 119 ? -6.178 11.510 5.236 1.00 91.50 119 PRO A N 1
ATOM 914 C CA . PRO A 1 119 ? -5.356 10.472 4.622 1.00 91.50 119 PRO A CA 1
ATOM 915 C C . PRO A 1 119 ? -4.562 11.017 3.426 1.00 91.50 119 PRO A C 1
ATOM 917 O O . PRO A 1 119 ? -5.083 11.808 2.642 1.00 91.50 119 PRO A O 1
ATOM 920 N N . GLU A 1 120 ? -3.344 10.525 3.211 1.00 93.81 120 GLU A N 1
ATOM 921 C CA . GLU A 1 120 ? -2.522 10.885 2.049 1.00 93.81 120 GLU A CA 1
ATOM 922 C C . GLU A 1 120 ? -2.892 10.069 0.813 1.00 93.81 120 GLU A C 1
ATOM 924 O O . GLU A 1 120 ? -2.700 10.536 -0.311 1.00 93.81 120 GLU A O 1
ATOM 929 N N . TYR A 1 121 ? -3.437 8.861 0.992 1.00 96.12 121 TYR A N 1
ATOM 930 C CA . TYR A 1 121 ? -3.842 8.013 -0.129 1.00 96.12 121 TYR A CA 1
ATOM 931 C C . TYR A 1 121 ? -5.277 7.499 -0.008 1.00 96.12 121 TYR A C 1
ATOM 933 O O . TYR A 1 121 ? -5.719 7.056 1.051 1.00 96.12 121 TYR A O 1
ATOM 941 N N . ASP A 1 122 ? -5.963 7.487 -1.149 1.00 97.25 122 ASP A N 1
ATOM 942 C CA . ASP A 1 122 ? -7.217 6.779 -1.399 1.00 97.25 122 ASP A CA 1
ATOM 943 C C . ASP A 1 122 ? -6.920 5.580 -2.310 1.00 97.25 122 ASP A C 1
ATOM 945 O O . ASP A 1 122 ? -6.438 5.730 -3.437 1.00 97.25 122 ASP A O 1
ATOM 949 N N . ILE A 1 123 ? -7.144 4.376 -1.798 1.00 97.94 123 ILE A N 1
ATOM 950 C CA . ILE A 1 123 ? -6.812 3.114 -2.450 1.00 97.94 123 ILE A CA 1
ATOM 951 C C . ILE A 1 123 ? -8.114 2.392 -2.778 1.00 97.94 123 ILE A C 1
ATOM 953 O O . ILE A 1 123 ? -8.865 2.005 -1.889 1.00 97.94 123 ILE A O 1
ATOM 957 N N . THR A 1 124 ? -8.375 2.174 -4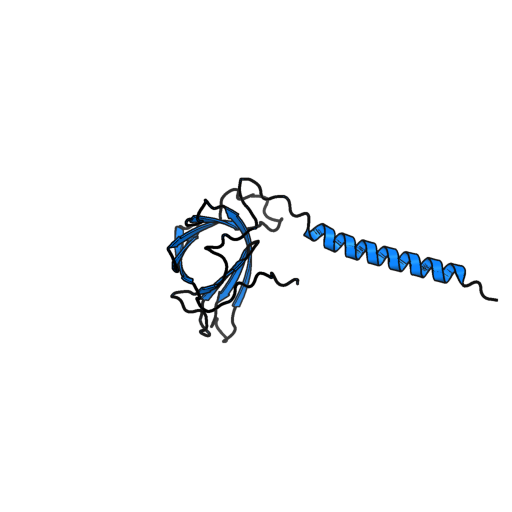.062 1.00 97.75 124 THR A N 1
ATOM 958 C CA . THR A 1 124 ? -9.533 1.413 -4.543 1.00 97.75 124 THR A CA 1
ATOM 959 C C . THR A 1 124 ? -9.093 0.048 -5.053 1.00 97.75 124 THR A C 1
ATOM 961 O O . THR A 1 124 ? -8.118 -0.054 -5.798 1.00 97.75 124 THR A O 1
ATOM 964 N N . ILE A 1 125 ? -9.821 -1.001 -4.680 1.00 96.56 125 ILE A N 1
ATOM 965 C CA . ILE A 1 125 ? -9.513 -2.395 -5.004 1.00 96.56 125 ILE A CA 1
ATOM 966 C C . ILE A 1 125 ? -10.692 -3.002 -5.762 1.00 96.56 125 ILE A C 1
ATOM 968 O O . ILE A 1 125 ? -11.825 -3.002 -5.283 1.00 96.56 125 ILE A O 1
ATOM 972 N N . ALA A 1 126 ? -10.409 -3.554 -6.940 1.00 95.44 126 ALA A N 1
ATOM 973 C CA . ALA A 1 126 ? -11.365 -4.260 -7.781 1.00 95.44 126 ALA A CA 1
ATOM 974 C C . ALA A 1 126 ? -10.747 -5.586 -8.251 1.00 95.44 126 ALA A C 1
ATOM 976 O O . ALA A 1 126 ? -9.986 -5.637 -9.222 1.00 95.44 126 ALA A O 1
ATOM 977 N N . GLY A 1 127 ? -11.055 -6.669 -7.531 1.00 93.56 127 GLY A N 1
ATOM 978 C CA . GLY A 1 127 ? -10.448 -7.981 -7.760 1.00 93.56 127 GLY A CA 1
ATOM 979 C C . GLY A 1 127 ? -8.929 -7.936 -7.568 1.00 93.56 127 GLY A C 1
ATOM 980 O O . GLY A 1 127 ? -8.446 -7.585 -6.495 1.00 93.56 127 GLY A O 1
ATOM 981 N N . ASP A 1 128 ? -8.184 -8.251 -8.628 1.00 95.25 128 ASP A N 1
ATOM 982 C CA . ASP A 1 128 ? -6.715 -8.230 -8.631 1.00 95.25 128 ASP A CA 1
ATOM 983 C C . ASP A 1 128 ? -6.118 -6.901 -9.095 1.00 95.25 128 ASP A C 1
ATOM 985 O O . ASP A 1 128 ? -4.913 -6.822 -9.319 1.00 95.25 128 ASP A O 1
ATOM 989 N N . THR A 1 129 ? -6.931 -5.860 -9.269 1.00 96.56 129 THR A N 1
ATOM 990 C CA . THR A 1 129 ? -6.455 -4.522 -9.636 1.00 96.56 129 THR A CA 1
ATOM 991 C C . THR A 1 129 ? -6.622 -3.571 -8.462 1.00 96.56 129 THR A C 1
ATOM 993 O O . THR A 1 129 ? -7.683 -3.513 -7.843 1.00 96.56 129 THR A O 1
ATOM 996 N N . MET A 1 130 ? -5.576 -2.801 -8.186 1.00 97.31 130 MET A N 1
ATOM 997 C CA . MET A 1 130 ? -5.571 -1.729 -7.202 1.00 97.31 130 MET A CA 1
ATOM 998 C C . MET A 1 130 ? -5.256 -0.410 -7.900 1.00 97.31 130 MET A C 1
ATOM 1000 O O . MET A 1 130 ? -4.302 -0.320 -8.674 1.00 97.31 130 MET A O 1
ATOM 1004 N N . VAL A 1 131 ? -6.025 0.625 -7.583 1.00 97.81 131 VAL A N 1
ATOM 1005 C CA . VAL A 1 131 ? -5.727 2.010 -7.944 1.00 97.81 131 VAL A CA 1
ATOM 1006 C C . VAL A 1 131 ? -5.391 2.761 -6.667 1.00 97.81 131 VAL A C 1
ATOM 1008 O O . VAL A 1 131 ? -6.229 2.867 -5.778 1.00 97.81 131 VAL A O 1
ATOM 1011 N N . ARG A 1 132 ? -4.168 3.277 -6.570 1.00 96.81 132 ARG A N 1
ATOM 1012 C CA . ARG A 1 132 ? -3.736 4.146 -5.476 1.00 96.81 132 ARG A CA 1
ATOM 1013 C C . ARG A 1 132 ? -3.707 5.578 -5.980 1.00 96.81 132 ARG A C 1
ATOM 1015 O O . ARG A 1 132 ? -2.952 5.880 -6.900 1.00 96.81 132 ARG A O 1
ATOM 1022 N N . ARG A 1 133 ? -4.495 6.450 -5.364 1.00 97.50 133 ARG A N 1
ATOM 1023 C CA . ARG A 1 133 ? -4.533 7.879 -5.657 1.00 97.50 133 ARG A CA 1
ATOM 1024 C C . ARG A 1 133 ? -3.985 8.660 -4.477 1.00 97.50 133 ARG A C 1
ATOM 1026 O O . ARG A 1 133 ? -4.417 8.443 -3.351 1.00 97.50 133 ARG A O 1
ATOM 1033 N N . HIS A 1 134 ? -3.060 9.571 -4.732 1.00 95.69 134 HIS A N 1
ATOM 1034 C CA . HIS A 1 134 ? -2.605 10.516 -3.725 1.00 95.69 134 HIS A CA 1
ATOM 1035 C C . HIS A 1 134 ? -3.616 11.670 -3.615 1.00 95.69 134 HIS A C 1
ATOM 1037 O O . HIS A 1 134 ? -4.097 12.197 -4.623 1.00 95.69 134 HIS A O 1
ATOM 1043 N N . VAL A 1 135 ? -4.030 11.990 -2.388 1.00 93.62 135 VAL A N 1
ATOM 1044 C CA . VAL A 1 135 ? -5.200 12.847 -2.127 1.00 93.62 135 VAL A CA 1
ATOM 1045 C C . VAL A 1 135 ? -4.929 14.301 -2.514 1.00 93.62 135 VAL A C 1
ATOM 1047 O O . VAL A 1 135 ? -5.809 14.950 -3.075 1.00 93.62 135 VAL A O 1
ATOM 1050 N N . TYR A 1 136 ? -3.706 14.789 -2.292 1.00 90.06 136 TYR A N 1
ATOM 1051 C CA . TYR A 1 136 ? -3.371 16.204 -2.469 1.00 90.06 136 TYR A CA 1
ATOM 1052 C C . TYR A 1 136 ? -3.127 16.625 -3.921 1.00 90.06 136 TYR A C 1
ATOM 1054 O O . TYR A 1 136 ? -3.544 17.707 -4.324 1.00 90.06 136 TYR A O 1
ATOM 1062 N N . ASP A 1 137 ? -2.466 15.788 -4.720 1.00 92.75 137 ASP A N 1
ATOM 1063 C CA . ASP A 1 137 ? -2.137 16.097 -6.123 1.00 92.75 137 ASP A CA 1
ATOM 1064 C C . ASP A 1 137 ? -3.030 15.351 -7.129 1.00 92.75 137 ASP A C 1
ATOM 1066 O O . ASP A 1 137 ? -3.008 15.638 -8.326 1.00 92.75 137 ASP A O 1
ATOM 1070 N N . GLY A 1 138 ? -3.836 14.393 -6.660 1.00 93.00 138 GLY A N 1
ATOM 1071 C CA . GLY A 1 138 ? -4.702 13.568 -7.493 1.00 93.00 138 GLY A CA 1
ATOM 1072 C C . GLY A 1 138 ? -3.966 12.549 -8.365 1.00 93.00 138 GLY A C 1
ATOM 1073 O O . GLY A 1 138 ? -4.622 11.863 -9.159 1.00 93.00 138 GLY A O 1
ATOM 1074 N N . PHE A 1 139 ? -2.643 12.416 -8.233 1.00 95.88 139 PHE A N 1
ATOM 1075 C CA . PHE A 1 139 ? -1.865 11.471 -9.023 1.00 95.88 139 PHE A CA 1
ATOM 1076 C C . PHE A 1 139 ? -2.306 10.043 -8.705 1.00 95.88 139 PHE A C 1
ATOM 1078 O O . PHE A 1 139 ? -2.468 9.669 -7.543 1.00 95.88 139 PHE A O 1
ATOM 1085 N N . SER A 1 140 ? -2.545 9.254 -9.752 1.00 96.75 140 SER A N 1
ATOM 1086 C CA . SER A 1 140 ? -3.104 7.909 -9.634 1.00 96.75 140 SER A CA 1
ATOM 1087 C C . SER A 1 140 ? -2.186 6.879 -10.267 1.00 96.75 140 SER A C 1
ATOM 1089 O O . SER A 1 140 ? -1.663 7.065 -11.364 1.00 96.75 140 SER A O 1
ATOM 1091 N N . GLU A 1 141 ? -2.035 5.760 -9.577 1.00 96.25 141 GLU A N 1
ATOM 1092 C CA . GLU A 1 141 ? -1.158 4.665 -9.956 1.00 96.25 141 GLU A CA 1
ATOM 1093 C C . GLU A 1 141 ? -1.932 3.357 -9.926 1.00 96.25 141 GLU A C 1
ATOM 1095 O O . GLU A 1 141 ? -2.709 3.104 -9.005 1.00 96.25 141 GLU A O 1
ATOM 1100 N N . VAL A 1 142 ? -1.699 2.509 -10.924 1.00 96.81 142 VAL A N 1
ATOM 1101 C CA . VAL A 1 142 ? -2.387 1.225 -11.052 1.00 96.81 142 VAL A CA 1
ATOM 1102 C C . VAL A 1 142 ? -1.404 0.094 -10.808 1.00 96.81 142 VAL A C 1
ATOM 1104 O O . VAL A 1 142 ? -0.335 0.030 -11.419 1.00 96.81 142 VAL A O 1
ATOM 1107 N N . PHE A 1 143 ? -1.796 -0.826 -9.939 1.00 97.19 143 PHE A N 1
ATOM 1108 C CA . PHE A 1 143 ? -1.050 -2.031 -9.623 1.00 97.19 143 PHE A CA 1
ATOM 1109 C C . PHE A 1 143 ? -1.949 -3.253 -9.785 1.00 97.19 143 PHE A C 1
ATOM 1111 O O . PHE A 1 143 ? -3.174 -3.162 -9.698 1.00 97.19 143 PHE A O 1
ATOM 1118 N N . GLN A 1 144 ? -1.333 -4.409 -10.007 1.00 97.06 144 GLN A N 1
ATOM 1119 C CA . GLN A 1 144 ? -2.024 -5.691 -10.029 1.00 97.06 144 GLN A CA 1
ATOM 1120 C C . GLN A 1 144 ? -1.446 -6.627 -8.973 1.00 97.06 144 GLN A C 1
ATOM 1122 O O . GLN A 1 144 ? -0.254 -6.577 -8.665 1.00 97.06 144 GLN A O 1
ATOM 1127 N N . ARG A 1 145 ? -2.302 -7.475 -8.409 1.00 95.38 145 ARG A N 1
ATOM 1128 C CA . ARG A 1 145 ? -1.945 -8.403 -7.338 1.00 95.38 145 ARG A CA 1
ATOM 1129 C C . ARG A 1 145 ? -0.954 -9.458 -7.829 1.00 95.38 145 ARG A C 1
ATOM 1131 O O . ARG A 1 145 ? -1.161 -10.111 -8.851 1.00 95.38 145 ARG A O 1
ATOM 1138 N N . CYS A 1 146 ? 0.094 -9.684 -7.048 1.00 92.94 146 CYS A N 1
ATOM 1139 C CA . CYS A 1 146 ? 1.074 -10.732 -7.295 1.00 92.94 146 CYS A CA 1
ATOM 1140 C C . CYS A 1 146 ? 0.539 -12.078 -6.781 1.00 92.94 146 CYS A C 1
ATOM 1142 O O . CYS A 1 146 ? 0.670 -12.397 -5.603 1.00 92.94 146 CYS A O 1
ATOM 1144 N N . ARG A 1 147 ? -0.063 -12.889 -7.661 1.00 80.31 147 ARG A N 1
ATOM 1145 C CA . ARG A 1 147 ? -0.787 -14.128 -7.291 1.00 80.31 147 ARG A CA 1
ATOM 1146 C C . ARG A 1 147 ? 0.069 -15.260 -6.683 1.00 80.31 147 ARG A C 1
ATOM 1148 O O . ARG A 1 147 ? -0.495 -16.210 -6.158 1.00 80.31 147 ARG A O 1
ATOM 1155 N N . ASN A 1 148 ? 1.400 -15.156 -6.719 1.00 67.56 148 ASN A N 1
ATOM 1156 C CA . ASN A 1 148 ? 2.335 -16.216 -6.298 1.00 67.56 148 ASN A CA 1
ATOM 1157 C C . ASN A 1 148 ? 3.158 -15.864 -5.040 1.00 67.56 148 ASN A C 1
ATOM 1159 O O . ASN A 1 148 ? 4.256 -16.387 -4.861 1.00 67.56 148 ASN A O 1
ATOM 1163 N N . GLN A 1 149 ? 2.687 -14.944 -4.196 1.00 58.44 149 GLN A N 1
ATOM 1164 C CA . GLN A 1 149 ? 3.355 -14.588 -2.938 1.00 58.44 149 GLN A CA 1
ATOM 1165 C C . GLN A 1 149 ? 2.473 -15.033 -1.764 1.00 58.44 149 GLN A C 1
ATOM 1167 O O . GLN A 1 149 ? 1.321 -14.614 -1.670 1.00 58.44 149 GLN A O 1
ATOM 1172 N N . GLU A 1 150 ? 2.997 -15.879 -0.874 1.00 53.56 150 GLU A N 1
ATOM 1173 C CA . GLU A 1 150 ? 2.339 -16.146 0.411 1.00 53.56 150 GLU A CA 1
ATOM 1174 C C . GLU A 1 150 ? 2.294 -14.851 1.248 1.00 53.56 150 GLU A C 1
ATOM 1176 O O . GLU A 1 150 ? 3.280 -14.103 1.245 1.00 53.56 150 GLU A O 1
ATOM 1181 N N . PRO A 1 151 ? 1.194 -14.564 1.975 1.00 52.31 151 PRO A N 1
ATOM 1182 C CA . PRO A 1 151 ? 1.100 -13.378 2.824 1.00 52.31 151 PRO A CA 1
ATOM 1183 C C . PRO A 1 151 ? 2.205 -13.386 3.886 1.00 52.31 151 PRO A C 1
ATOM 1185 O O . PRO A 1 151 ? 2.234 -14.247 4.769 1.00 52.31 151 PRO A O 1
ATOM 1188 N N . LYS A 1 152 ? 3.132 -12.424 3.823 1.00 54.59 152 LYS A N 1
ATOM 1189 C CA . LYS A 1 152 ? 4.184 -12.278 4.835 1.00 54.59 152 LYS A CA 1
ATOM 1190 C C . LYS A 1 152 ? 3.642 -11.464 6.006 1.00 54.59 152 LYS A C 1
ATOM 1192 O O . LYS A 1 152 ? 3.738 -10.246 6.009 1.00 54.59 152 LYS A O 1
ATOM 1197 N N . ARG A 1 153 ? 3.120 -12.162 7.018 1.00 52.22 153 ARG A N 1
ATOM 1198 C CA . ARG A 1 153 ? 2.555 -11.570 8.249 1.00 52.22 153 ARG A CA 1
ATOM 1199 C C . ARG A 1 153 ? 3.569 -10.886 9.172 1.00 52.22 153 ARG A C 1
ATOM 1201 O O . ARG A 1 153 ? 3.173 -10.278 10.158 1.00 52.22 153 ARG A O 1
ATOM 1208 N N . GLU A 1 154 ? 4.866 -11.003 8.904 1.00 47.59 154 GLU A N 1
ATOM 1209 C CA . GLU A 1 154 ? 5.895 -10.478 9.799 1.00 47.59 154 GLU A CA 1
ATOM 1210 C C . GLU A 1 154 ? 6.550 -9.218 9.231 1.00 47.59 154 GLU A C 1
ATOM 1212 O O . GLU A 1 154 ? 7.273 -9.252 8.227 1.00 47.59 154 GLU A O 1
ATOM 1217 N N . VAL A 1 155 ? 6.342 -8.100 9.930 1.00 52.31 155 VAL A N 1
ATOM 1218 C CA . VAL A 1 155 ? 7.219 -6.934 9.828 1.00 52.31 155 VAL A CA 1
ATOM 1219 C C . VAL A 1 155 ? 8.576 -7.352 10.408 1.00 52.31 155 VAL A C 1
ATOM 1221 O O . VAL A 1 155 ? 8.623 -7.782 11.565 1.00 52.31 155 VAL A O 1
ATOM 1224 N N . PRO A 1 156 ? 9.688 -7.264 9.652 1.00 44.09 156 PRO A N 1
ATOM 1225 C CA . PRO A 1 156 ? 10.999 -7.577 10.198 1.00 44.09 156 PRO A CA 1
ATOM 1226 C C . PRO A 1 156 ? 11.271 -6.688 11.414 1.00 44.09 156 PRO A C 1
ATOM 1228 O O . PRO A 1 156 ? 11.190 -5.460 11.327 1.00 44.09 156 PRO A O 1
ATOM 1231 N N . LYS A 1 157 ? 11.573 -7.320 12.550 1.00 38.81 157 LYS A N 1
ATOM 1232 C CA . LYS A 1 157 ? 12.068 -6.633 13.743 1.00 38.81 157 LYS A CA 1
ATOM 1233 C C . LYS A 1 157 ? 13.500 -6.187 13.436 1.00 38.81 157 LYS A C 1
ATOM 1235 O O . LYS A 1 157 ? 14.383 -7.039 13.378 1.00 38.81 157 LYS A O 1
ATOM 1240 N N . TRP A 1 158 ? 13.698 -4.898 13.178 1.00 43.31 158 TRP A N 1
ATOM 1241 C CA . TRP A 1 158 ? 15.024 -4.275 13.120 1.00 43.31 158 TRP A CA 1
ATOM 1242 C C . TRP A 1 158 ? 15.308 -3.582 14.447 1.00 43.31 158 TRP A C 1
ATOM 1244 O O . TRP A 1 158 ? 14.398 -2.862 14.922 1.00 43.31 158 TRP A O 1
#